Protein AF-A0A4U0VN36-F1 (afdb_monomer_lite)

Secondary structure (DSSP, 8-state):
-HHHHHSPPPS-GGG--HHHHHHHHHHHHHHHHHHHHHHTB-TTS-BSS---EEE--SB--GGGHHHHTT-HHHHHHHHHHHHHT-B-HHHHHHHHHHHHHTGGGGTT-EEE-------

pLDDT: mean 84.01, std 14.63, range [31.69, 97.62]

Foldseek 3Di:
DVVCVVPDDPPDPVPDDPVVVVVVVVVVVLVVLLVVLVVQADPVRDRNDAGAAEDLFAAQDCPCVVQCVVDPVSVVVVVVCCVPGHDYVVSSVVQVVVLVVCPPVRGSHYGYDPDPDDD

Radius of gyration: 17.98 Å; chains: 1; bounding box: 42×38×47 Å

Sequence (119 aa):
RLLEAVHAEPANVKHWDGMLQNARSKLFAMYVTRSLAEVATSPSGEVQTVVIAVCPGGCKSEIARELRASGVGYAIGLKLVDLLLNKPTEEGARVYVSASAVGKNGHGGWYKTTALTRL

Organism: NCBI:txid329884

Structure (mmCIF, N/CA/C/O backbone):
data_AF-A0A4U0VN36-F1
#
_entry.id   AF-A0A4U0VN36-F1
#
loop_
_atom_site.group_PDB
_atom_site.id
_atom_site.type_symbol
_atom_site.label_atom_id
_atom_site.label_alt_id
_atom_site.label_comp_id
_atom_site.label_asym_id
_atom_site.label_entity_id
_atom_site.label_seq_id
_atom_site.pdbx_PDB_ins_code
_atom_site.Cartn_x
_atom_site.Cartn_y
_atom_site.Cartn_z
_atom_site.occupancy
_atom_site.B_iso_or_equiv
_atom_site.auth_seq_id
_atom_site.auth_comp_id
_atom_site.auth_asym_id
_atom_site.auth_atom_id
_atom_site.pdbx_PDB_model_num
ATOM 1 N N . ARG A 1 1 ? -8.373 -22.814 -10.806 1.00 60.94 1 ARG A N 1
ATOM 2 C CA . ARG A 1 1 ? -9.483 -21.896 -11.160 1.00 60.94 1 ARG A CA 1
ATOM 3 C C . ARG A 1 1 ? -9.278 -20.469 -10.638 1.00 60.94 1 ARG A C 1
ATOM 5 O O . ARG A 1 1 ? -9.182 -19.582 -11.465 1.00 60.94 1 ARG A O 1
ATOM 12 N N . LEU A 1 2 ? -9.161 -20.207 -9.324 1.00 53.06 2 LEU A N 1
ATOM 13 C CA . LEU A 1 2 ? -8.892 -18.837 -8.817 1.00 53.06 2 LEU A CA 1
ATOM 14 C C . LEU A 1 2 ? -7.445 -18.370 -9.051 1.00 53.06 2 LEU A C 1
ATOM 16 O O . LEU A 1 2 ? -7.236 -17.272 -9.546 1.00 53.06 2 LEU A O 1
ATOM 20 N N . LEU A 1 3 ? -6.451 -19.214 -8.754 1.00 48.69 3 LEU A N 1
ATOM 21 C CA . LEU A 1 3 ? -5.034 -18.877 -8.967 1.00 48.69 3 LEU A CA 1
ATOM 22 C C . LEU A 1 3 ? -4.701 -18.649 -10.451 1.00 48.69 3 LEU A C 1
ATOM 24 O O . LEU A 1 3 ? -3.950 -17.740 -10.777 1.00 48.69 3 LEU A O 1
ATOM 28 N N . GLU A 1 4 ? -5.327 -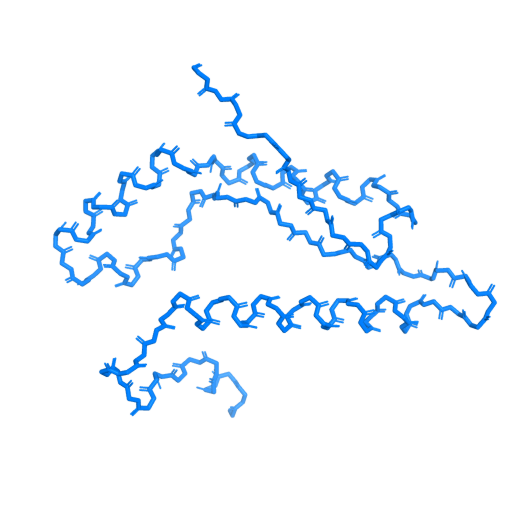19.404 -11.355 1.00 58.00 4 GLU A N 1
ATOM 29 C CA . GLU A 1 4 ? -5.186 -19.211 -12.808 1.00 58.00 4 GLU A CA 1
ATOM 30 C C . GLU A 1 4 ? -5.687 -17.831 -13.259 1.00 58.00 4 GLU A C 1
ATOM 32 O O . GLU A 1 4 ? -5.081 -17.218 -14.128 1.00 58.00 4 GLU A O 1
ATOM 37 N N . ALA A 1 5 ? -6.744 -17.301 -12.633 1.00 61.22 5 ALA A N 1
ATOM 38 C CA . ALA A 1 5 ? -7.264 -15.971 -12.949 1.00 61.22 5 ALA A CA 1
ATOM 39 C C . ALA A 1 5 ? -6.338 -14.835 -12.473 1.00 61.22 5 ALA A C 1
ATOM 41 O O . ALA A 1 5 ? -6.335 -13.760 -13.065 1.00 61.22 5 ALA A O 1
ATOM 42 N N . VAL A 1 6 ? -5.543 -15.061 -11.420 1.00 58.72 6 VAL A N 1
ATOM 43 C CA . VAL A 1 6 ? -4.617 -14.058 -10.856 1.00 58.72 6 VAL A CA 1
ATOM 44 C C . VAL A 1 6 ? -3.351 -13.911 -11.711 1.00 58.72 6 VAL A C 1
ATOM 46 O O . VAL A 1 6 ? -2.753 -12.838 -11.732 1.00 58.72 6 VAL A O 1
ATOM 49 N N . HIS A 1 7 ? -2.966 -14.965 -12.436 1.00 59.38 7 HIS A N 1
ATOM 50 C CA . HIS A 1 7 ? -1.806 -14.988 -13.336 1.00 59.38 7 HIS A CA 1
ATOM 51 C C . HIS A 1 7 ? -2.166 -14.780 -14.814 1.00 59.38 7 HIS A C 1
ATOM 53 O O . HIS A 1 7 ? -1.297 -14.905 -15.674 1.00 59.38 7 HIS A O 1
ATOM 59 N N . ALA A 1 8 ? -3.432 -14.500 -15.128 1.00 68.12 8 ALA A N 1
ATOM 60 C CA . ALA A 1 8 ? -3.861 -14.335 -16.507 1.00 68.12 8 ALA A CA 1
ATOM 61 C C . ALA A 1 8 ? -3.221 -13.087 -17.133 1.00 68.12 8 ALA A C 1
ATOM 63 O O . ALA A 1 8 ? -3.288 -11.987 -16.577 1.00 68.12 8 ALA A O 1
ATOM 64 N N . GLU A 1 9 ? -2.633 -13.259 -18.314 1.00 70.06 9 GLU A N 1
ATOM 65 C CA . GLU A 1 9 ? -2.201 -12.132 -19.129 1.00 70.06 9 GLU A CA 1
ATOM 66 C C . GLU A 1 9 ? -3.408 -11.273 -19.535 1.00 70.06 9 GLU A C 1
ATOM 68 O O . GLU A 1 9 ? -4.522 -11.785 -19.711 1.00 70.06 9 GLU A O 1
ATOM 73 N N . PRO A 1 10 ? -3.221 -9.954 -19.692 1.00 73.94 10 PRO A N 1
ATOM 74 C CA . PRO A 1 10 ? -4.298 -9.095 -20.140 1.00 73.94 10 PRO A CA 1
ATOM 75 C C . PRO A 1 10 ? -4.774 -9.531 -21.527 1.00 73.94 10 PRO A C 1
ATOM 77 O O . PRO A 1 10 ? -3.986 -9.649 -22.462 1.00 73.94 10 PRO A O 1
ATOM 80 N N . ALA A 1 11 ? -6.091 -9.685 -21.679 1.00 74.12 11 ALA A N 1
ATOM 81 C CA . ALA A 1 11 ? -6.718 -10.121 -22.930 1.00 74.12 11 ALA A CA 1
ATOM 82 C C . ALA A 1 11 ? -6.364 -9.238 -24.146 1.00 74.12 11 ALA A C 1
ATOM 84 O O . ALA A 1 11 ? -6.500 -9.668 -25.289 1.00 74.12 11 ALA A O 1
ATOM 85 N N . ASN A 1 12 ? -5.920 -7.996 -23.915 1.00 78.38 12 ASN A N 1
ATOM 86 C CA . ASN A 1 12 ? -5.427 -7.102 -24.955 1.00 78.38 12 ASN A CA 1
ATOM 87 C C . ASN A 1 12 ? -4.222 -6.288 -24.463 1.00 78.38 12 ASN A C 1
ATOM 89 O O . ASN A 1 12 ? -4.373 -5.224 -23.863 1.00 78.38 12 ASN A O 1
ATOM 93 N N . VAL A 1 13 ? -3.021 -6.772 -24.777 1.00 74.44 13 VAL A N 1
ATOM 94 C CA . VAL A 1 13 ? -1.749 -6.151 -24.376 1.00 74.44 13 VAL A CA 1
ATOM 95 C C . VAL A 1 13 ? -1.580 -4.732 -24.944 1.00 74.44 13 VAL A C 1
ATOM 97 O O . VAL A 1 13 ? -0.983 -3.882 -24.293 1.00 74.44 13 VAL A O 1
ATOM 100 N N . LYS A 1 14 ? -2.149 -4.426 -26.124 1.00 76.50 14 LYS A N 1
ATOM 101 C CA . LYS A 1 14 ? -2.003 -3.104 -26.772 1.00 76.50 14 LYS A CA 1
ATOM 102 C C . LYS A 1 14 ? -2.722 -1.971 -26.037 1.00 76.50 14 LYS A C 1
ATOM 104 O O . LYS A 1 14 ? -2.332 -0.821 -26.189 1.00 76.50 14 LYS A O 1
ATOM 109 N N . HIS A 1 15 ? -3.761 -2.289 -25.268 1.00 76.88 15 HIS A N 1
ATOM 110 C CA . HIS A 1 15 ? -4.542 -1.312 -24.497 1.00 76.88 15 HIS A CA 1
ATOM 111 C C . HIS A 1 15 ? -4.349 -1.487 -22.987 1.00 76.88 15 HIS A C 1
ATOM 113 O O . HIS A 1 15 ? -5.101 -0.927 -22.189 1.00 76.88 15 HIS A O 1
ATOM 119 N N . TRP A 1 16 ? -3.375 -2.305 -22.588 1.00 78.81 16 TRP A N 1
ATOM 120 C CA . TRP A 1 16 ? -3.118 -2.591 -21.191 1.00 78.81 16 TRP A CA 1
ATOM 121 C C . TRP A 1 16 ? -2.277 -1.489 -20.553 1.00 78.81 16 TRP A C 1
ATOM 123 O O . TRP A 1 16 ? -1.126 -1.272 -20.924 1.00 78.81 16 TRP A O 1
ATOM 133 N N . ASP A 1 17 ? -2.845 -0.837 -19.543 1.00 83.50 17 ASP A N 1
ATOM 134 C CA . ASP A 1 17 ? -2.129 0.096 -18.680 1.00 83.50 17 ASP A CA 1
ATOM 135 C C . ASP A 1 17 ? -1.877 -0.566 -17.318 1.00 83.50 17 ASP A C 1
ATOM 137 O O . ASP A 1 17 ? -2.749 -0.616 -16.444 1.00 83.50 17 ASP A O 1
ATOM 141 N N . GLY A 1 18 ? -0.661 -1.086 -17.139 1.00 79.38 18 GLY A N 1
ATOM 142 C CA . GLY A 1 18 ? -0.248 -1.739 -15.897 1.00 79.38 18 GLY A CA 1
ATOM 143 C C . GLY A 1 18 ? -0.228 -0.798 -14.688 1.00 79.38 18 GLY A C 1
ATOM 144 O O . GLY A 1 18 ? -0.479 -1.239 -13.565 1.00 79.38 18 GLY A O 1
ATOM 145 N N . MET A 1 19 ? 0.005 0.501 -14.898 1.00 81.75 19 MET A N 1
ATOM 146 C CA . MET A 1 19 ? -0.006 1.491 -13.819 1.00 81.75 19 MET A CA 1
ATOM 147 C C . MET A 1 19 ? -1.432 1.782 -13.364 1.00 81.75 19 MET A C 1
ATOM 149 O O . MET A 1 19 ? -1.705 1.772 -12.160 1.00 81.75 19 MET A O 1
ATOM 153 N N . LEU A 1 20 ? -2.358 1.962 -14.307 1.00 85.62 20 LEU A N 1
ATOM 154 C CA . LEU A 1 20 ? -3.779 2.113 -14.006 1.00 85.62 20 LEU A CA 1
ATOM 155 C C . LEU A 1 20 ? -4.351 0.850 -13.355 1.00 85.62 20 LEU A C 1
ATOM 157 O O . LEU A 1 20 ? -5.114 0.951 -12.392 1.00 85.62 20 LEU A O 1
ATOM 161 N N . GLN A 1 21 ? -3.960 -0.339 -13.823 1.00 86.69 21 GLN A N 1
ATOM 162 C CA . GLN A 1 21 ? -4.375 -1.589 -13.192 1.00 86.69 21 GLN A CA 1
ATOM 163 C C . GLN A 1 21 ? -3.863 -1.693 -11.753 1.00 86.69 21 GLN A C 1
ATOM 165 O O . GLN A 1 21 ? -4.624 -2.053 -10.853 1.00 86.69 21 GLN A O 1
ATOM 170 N N . ASN A 1 22 ? -2.593 -1.360 -11.515 1.00 85.94 22 ASN A N 1
ATOM 171 C CA . ASN A 1 22 ? -2.034 -1.340 -10.168 1.00 85.94 22 ASN A CA 1
ATOM 172 C C . ASN A 1 22 ? -2.773 -0.330 -9.271 1.00 85.94 22 ASN A C 1
ATOM 174 O O . ASN A 1 22 ? -3.130 -0.657 -8.143 1.00 85.94 22 ASN A O 1
ATOM 178 N N . ALA A 1 23 ? -3.089 0.867 -9.772 1.00 89.31 23 ALA A N 1
ATOM 179 C CA . ALA A 1 23 ? -3.873 1.848 -9.022 1.00 89.31 23 ALA A CA 1
ATOM 180 C C . ALA A 1 23 ? -5.276 1.319 -8.665 1.00 89.31 23 ALA A C 1
ATOM 182 O O . ALA A 1 23 ? -5.707 1.431 -7.515 1.00 89.31 23 ALA A O 1
ATOM 183 N N . ARG A 1 24 ? -5.967 0.681 -9.619 1.00 93.44 24 ARG A N 1
ATOM 184 C CA . ARG A 1 24 ? -7.289 0.069 -9.406 1.00 93.44 24 ARG A CA 1
ATOM 185 C C . ARG A 1 24 ? -7.251 -1.062 -8.381 1.00 93.44 24 ARG A C 1
ATOM 187 O O . ARG A 1 24 ? -8.120 -1.114 -7.515 1.00 93.44 24 ARG A O 1
ATOM 194 N N . SER A 1 25 ? -6.251 -1.941 -8.435 1.00 92.38 25 SER A N 1
ATOM 195 C CA . SER A 1 25 ? -6.139 -3.056 -7.486 1.00 92.38 25 SER A CA 1
ATOM 196 C C . SER A 1 25 ? -5.844 -2.574 -6.062 1.00 92.38 25 SER A C 1
ATOM 198 O O . SER A 1 25 ? -6.404 -3.106 -5.102 1.00 92.38 25 SER A O 1
ATOM 200 N N . LYS A 1 26 ? -5.036 -1.517 -5.903 1.00 93.62 26 LYS A N 1
ATOM 201 C CA . LYS A 1 26 ? -4.814 -0.884 -4.595 1.00 93.62 26 LYS A CA 1
ATOM 202 C C . LYS A 1 26 ? -6.059 -0.163 -4.090 1.00 93.62 26 LYS A C 1
ATOM 204 O O . LYS A 1 26 ? -6.372 -0.301 -2.914 1.00 93.62 26 LYS A O 1
ATOM 209 N N . LEU A 1 27 ? -6.810 0.520 -4.956 1.00 95.12 27 LEU A N 1
ATOM 210 C CA . LEU A 1 27 ? -8.102 1.106 -4.586 1.00 95.12 27 LEU A CA 1
ATOM 211 C C . LEU A 1 27 ? -9.098 0.032 -4.119 1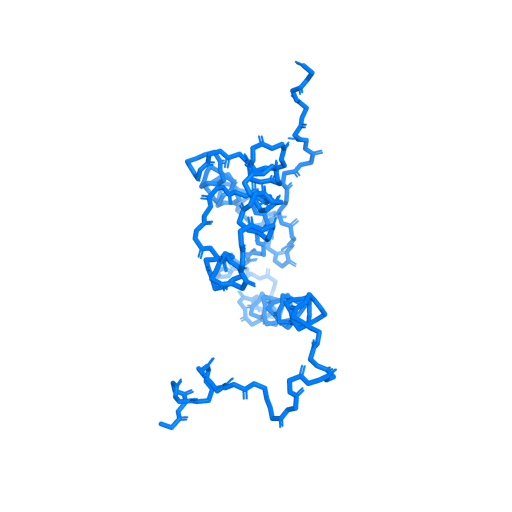.00 95.12 27 LEU A C 1
ATOM 213 O O . LEU A 1 27 ? -9.753 0.206 -3.095 1.00 95.12 27 LEU A O 1
ATOM 217 N N . PHE A 1 28 ? -9.170 -1.104 -4.816 1.00 96.06 28 PHE A N 1
ATOM 218 C CA . PHE A 1 28 ? -9.987 -2.239 -4.386 1.00 96.06 28 PHE A CA 1
ATOM 219 C C . PHE A 1 28 ? -9.571 -2.750 -2.998 1.00 96.06 28 PHE A C 1
ATOM 221 O O . PHE A 1 28 ? -10.422 -2.922 -2.129 1.00 96.06 28 PHE A O 1
ATOM 228 N N . ALA A 1 29 ? -8.267 -2.899 -2.742 1.00 95.06 29 ALA A N 1
ATOM 229 C CA . ALA A 1 29 ? -7.766 -3.268 -1.418 1.00 95.06 29 ALA A CA 1
ATOM 230 C C . ALA A 1 29 ? -8.152 -2.246 -0.327 1.00 95.06 29 ALA A C 1
ATOM 232 O O . ALA A 1 29 ? -8.443 -2.647 0.801 1.00 95.06 29 ALA A O 1
ATOM 233 N N . MET A 1 30 ? -8.219 -0.947 -0.650 1.00 96.06 30 MET A N 1
ATOM 234 C CA . MET A 1 30 ? -8.707 0.081 0.281 1.00 96.06 30 MET A CA 1
ATOM 235 C C . MET A 1 30 ? -10.188 -0.121 0.629 1.00 96.06 30 MET A C 1
ATOM 237 O O . MET A 1 30 ? -10.540 -0.056 1.806 1.00 96.06 30 MET A O 1
ATOM 241 N N . TYR A 1 31 ? -11.045 -0.412 -0.359 1.00 96.50 31 TYR A N 1
ATOM 242 C CA . TYR A 1 31 ? -12.459 -0.723 -0.112 1.00 96.50 31 TYR A CA 1
ATOM 243 C C . TYR A 1 31 ? -12.623 -1.966 0.762 1.00 96.50 31 TYR A C 1
ATOM 245 O O . TYR A 1 31 ? -13.342 -1.915 1.755 1.00 96.50 31 TYR A O 1
ATOM 253 N N . VAL A 1 32 ? -11.898 -3.045 0.450 1.00 96.88 32 VAL A N 1
ATOM 254 C CA . VAL A 1 32 ? -11.909 -4.275 1.257 1.00 96.88 32 VAL A CA 1
ATOM 255 C C . VAL A 1 32 ? -11.483 -3.988 2.696 1.00 96.88 32 VAL A C 1
ATOM 257 O O . V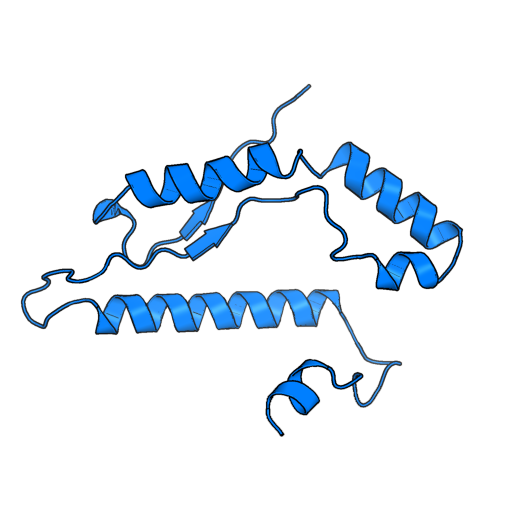AL A 1 32 ? -12.147 -4.421 3.632 1.00 96.88 32 VAL A O 1
ATOM 260 N N . THR A 1 33 ? -10.409 -3.218 2.888 1.00 96.31 33 THR A N 1
ATOM 261 C CA . THR A 1 33 ? -9.916 -2.865 4.227 1.00 96.31 33 THR A CA 1
ATOM 262 C C . THR A 1 33 ? -10.951 -2.064 5.018 1.00 96.31 33 THR A C 1
ATOM 264 O O . THR A 1 33 ? -11.152 -2.325 6.202 1.00 96.31 33 THR A O 1
ATOM 267 N N . ARG A 1 34 ? -11.650 -1.125 4.367 1.00 96.25 34 ARG A N 1
ATOM 268 C CA . ARG A 1 34 ? -12.730 -0.355 4.994 1.00 96.25 34 ARG A CA 1
ATOM 269 C C . ARG A 1 34 ? -13.904 -1.246 5.400 1.00 96.25 34 ARG A C 1
ATOM 271 O O . ARG A 1 34 ? -14.339 -1.169 6.543 1.00 96.25 34 ARG A O 1
ATOM 278 N N . SER A 1 35 ? -14.368 -2.121 4.510 1.00 97.56 35 SER A N 1
ATOM 279 C CA . SER A 1 35 ? -15.453 -3.057 4.825 1.00 97.56 35 SER A CA 1
ATOM 280 C C . SER A 1 35 ? -15.073 -4.023 5.950 1.00 97.56 35 SER A C 1
ATOM 282 O O . SER A 1 35 ? -15.892 -4.314 6.815 1.00 97.56 35 SER A O 1
ATOM 284 N N . LEU A 1 36 ? -13.821 -4.487 5.994 1.00 97.62 36 LEU A N 1
ATOM 285 C CA . LEU A 1 36 ? -13.330 -5.312 7.099 1.00 97.62 36 LEU A CA 1
ATOM 286 C C . LEU A 1 36 ? -13.301 -4.550 8.428 1.00 97.62 36 LEU A C 1
ATOM 288 O O . LEU A 1 36 ? -13.602 -5.140 9.460 1.00 97.62 36 LEU A O 1
ATOM 292 N N . ALA A 1 37 ? -12.961 -3.259 8.418 1.00 97.00 37 ALA A N 1
ATOM 293 C CA . ALA A 1 37 ? -13.010 -2.437 9.622 1.00 97.00 37 ALA A CA 1
ATOM 294 C C . ALA A 1 37 ? -14.447 -2.282 10.151 1.00 97.00 37 ALA A C 1
ATOM 296 O O . ALA A 1 37 ? -14.691 -2.444 11.344 1.00 97.00 37 ALA A O 1
ATOM 297 N N . GLU A 1 38 ? -15.411 -2.061 9.254 1.00 96.62 38 GLU A N 1
ATOM 298 C CA . GLU A 1 38 ? -16.837 -1.998 9.601 1.00 96.62 38 GLU A CA 1
ATOM 299 C C . GLU A 1 38 ? -17.324 -3.323 10.214 1.00 96.62 38 GLU A C 1
ATOM 301 O O . GLU A 1 38 ? -17.948 -3.313 11.270 1.00 96.62 38 GLU A O 1
ATOM 306 N N . VAL A 1 39 ? -16.965 -4.468 9.622 1.00 97.62 39 VAL A N 1
ATOM 307 C CA . VAL A 1 39 ? -17.307 -5.804 10.157 1.00 97.62 39 VAL A CA 1
ATOM 308 C C . VAL A 1 39 ? -16.626 -6.090 11.501 1.00 97.62 39 VAL A C 1
ATOM 310 O O . VAL A 1 39 ? -17.191 -6.779 12.349 1.00 97.62 39 VAL A O 1
ATOM 313 N N . ALA A 1 40 ? -15.417 -5.572 11.718 1.00 97.19 40 ALA A N 1
ATOM 314 C CA . ALA A 1 40 ? -14.672 -5.750 12.964 1.00 97.19 40 ALA A CA 1
ATOM 315 C C . ALA A 1 40 ? -15.153 -4.840 14.113 1.00 97.19 40 ALA A C 1
ATOM 317 O O . ALA A 1 40 ? -14.655 -4.967 15.240 1.00 97.19 40 ALA A O 1
ATOM 318 N N . THR A 1 41 ? -16.109 -3.947 13.838 1.00 97.50 41 THR A N 1
ATOM 319 C CA . THR A 1 41 ? -16.727 -3.044 14.810 1.00 97.50 41 THR A CA 1
ATOM 320 C C . THR A 1 41 ? -18.110 -3.566 15.197 1.00 97.50 41 THR A C 1
ATOM 322 O O . THR A 1 41 ? -18.969 -3.793 14.350 1.00 97.50 41 THR A O 1
ATOM 325 N N . SER A 1 42 ? -18.345 -3.773 16.492 1.00 95.75 42 SER A N 1
ATOM 326 C CA . SER A 1 42 ? -19.655 -4.192 16.993 1.00 95.75 42 SER A CA 1
ATOM 327 C C . SER A 1 42 ? -20.703 -3.070 16.851 1.00 95.75 42 SER A C 1
ATOM 329 O O . SER A 1 42 ? -20.344 -1.895 16.742 1.00 95.75 42 SER A O 1
ATOM 331 N N . PRO A 1 43 ? -22.010 -3.375 16.967 1.00 94.25 43 PRO A N 1
ATOM 332 C CA . PRO A 1 43 ? -23.051 -2.344 17.013 1.00 94.25 43 PRO A CA 1
ATOM 333 C C . PRO A 1 43 ? -22.894 -1.333 18.162 1.00 94.25 43 PRO A C 1
ATOM 335 O O . PRO A 1 43 ? -23.400 -0.220 18.063 1.00 94.25 43 PRO A O 1
ATOM 338 N N . SER A 1 44 ? -22.192 -1.697 19.245 1.00 95.31 44 SER A N 1
ATOM 339 C CA . SER A 1 44 ? -21.874 -0.790 20.359 1.00 95.31 44 SER A CA 1
ATOM 340 C C . SER A 1 44 ? -20.646 0.095 20.099 1.00 95.31 44 SER A C 1
ATOM 342 O O . SER A 1 44 ? -20.304 0.917 20.947 1.00 95.31 44 SER A O 1
ATOM 344 N N . GLY A 1 45 ? -19.981 -0.057 18.947 1.00 93.69 45 GLY A N 1
ATOM 345 C CA . GLY A 1 45 ? -18.754 0.659 18.590 1.00 93.69 45 GLY A CA 1
ATOM 346 C C . GLY A 1 45 ? -17.471 0.004 19.111 1.00 93.69 45 GLY A C 1
ATOM 347 O O . GLY A 1 45 ? -16.392 0.589 19.012 1.00 93.69 45 GLY A O 1
ATOM 348 N N . GLU A 1 46 ? -17.554 -1.203 19.673 1.00 96.00 46 GLU A N 1
ATOM 349 C CA . GLU A 1 46 ? -16.384 -1.925 20.165 1.00 96.00 46 GLU A CA 1
ATOM 350 C C . GLU A 1 46 ? -15.600 -2.556 19.007 1.00 96.00 46 GLU A C 1
ATOM 352 O O . GLU A 1 46 ? -16.119 -3.376 18.250 1.00 96.00 46 GLU A O 1
ATOM 357 N N . VAL A 1 47 ? -14.320 -2.197 18.891 1.00 96.62 47 VAL A N 1
ATOM 358 C CA . VAL A 1 47 ? -13.398 -2.761 17.895 1.00 96.62 47 VAL A CA 1
ATOM 359 C C . VAL A 1 47 ? -12.778 -4.049 18.436 1.00 96.62 47 VAL A C 1
ATOM 361 O O . VAL A 1 47 ? -11.915 -3.994 19.318 1.00 96.62 47 VAL A O 1
ATOM 364 N N . GLN A 1 48 ? -13.183 -5.191 17.875 1.00 93.88 48 GLN A N 1
ATOM 365 C CA . GLN A 1 48 ? -12.656 -6.516 18.232 1.00 93.88 48 GLN A CA 1
ATOM 366 C C . GLN A 1 48 ? -11.310 -6.801 17.558 1.00 93.88 48 GLN A C 1
ATOM 368 O O . GLN A 1 48 ? -10.436 -7.446 18.129 1.00 93.88 48 GLN A O 1
ATOM 373 N N . THR A 1 49 ? -11.133 -6.330 16.322 1.00 96.00 49 THR A N 1
ATOM 374 C CA . THR A 1 49 ? -9.889 -6.478 15.557 1.00 96.00 49 THR A CA 1
ATOM 375 C C . THR A 1 49 ? -9.549 -5.167 14.870 1.00 96.00 49 THR A C 1
ATOM 377 O O . THR A 1 49 ? -10.343 -4.603 14.121 1.00 96.00 49 THR A O 1
ATOM 380 N N . VAL A 1 50 ? -8.335 -4.677 15.110 1.00 96.25 50 VAL A N 1
ATOM 381 C CA . VAL A 1 50 ? -7.852 -3.447 14.487 1.00 96.25 50 VAL A CA 1
ATOM 382 C C . VAL A 1 50 ? -7.431 -3.735 13.048 1.00 96.25 50 VAL A C 1
ATOM 384 O O . VAL A 1 50 ? -6.430 -4.394 12.789 1.00 96.25 50 VAL A O 1
ATOM 387 N N . VAL A 1 51 ? -8.206 -3.206 12.108 1.00 96.94 51 VAL A N 1
ATOM 388 C CA . VAL A 1 51 ? -7.919 -3.223 10.669 1.00 96.94 51 VAL A CA 1
ATOM 389 C C . VAL A 1 51 ? -7.382 -1.857 10.219 1.00 96.94 51 VAL A C 1
ATOM 391 O O . VAL A 1 51 ? -8.038 -0.847 10.468 1.00 96.94 51 VAL A O 1
ATOM 394 N N . ILE A 1 52 ? -6.213 -1.816 9.565 1.00 95.50 52 ILE A N 1
ATOM 395 C CA . ILE A 1 52 ? -5.552 -0.587 9.074 1.00 95.50 52 ILE A CA 1
ATOM 396 C C . ILE A 1 52 ? -4.987 -0.838 7.671 1.00 95.50 52 ILE A C 1
ATOM 398 O O . ILE A 1 52 ? -4.295 -1.833 7.453 1.00 95.50 52 ILE A O 1
ATOM 402 N N . ALA A 1 53 ? -5.220 0.079 6.729 1.00 95.69 53 ALA A N 1
ATOM 403 C CA . ALA A 1 53 ? -4.533 0.058 5.438 1.00 95.69 53 ALA A CA 1
ATOM 404 C C . ALA A 1 53 ? -3.141 0.684 5.580 1.00 95.69 53 ALA A C 1
ATOM 406 O O . ALA A 1 53 ? -3.016 1.775 6.131 1.00 95.69 53 ALA A O 1
ATOM 407 N N . VAL A 1 54 ? -2.094 0.057 5.040 1.00 94.56 54 VAL A N 1
ATOM 408 C CA . VAL A 1 54 ? -0.715 0.566 5.156 1.00 94.56 54 VAL A CA 1
ATOM 409 C C . VAL A 1 54 ? -0.098 0.791 3.780 1.00 94.56 54 VAL A C 1
ATOM 411 O O . VAL A 1 54 ? -0.158 -0.074 2.908 1.00 94.56 54 VAL A O 1
ATOM 414 N N . CYS A 1 55 ? 0.532 1.949 3.589 1.00 92.81 55 CYS A N 1
ATOM 415 C CA . CYS A 1 55 ? 1.404 2.229 2.456 1.00 92.81 55 CYS A CA 1
ATOM 416 C C . CYS A 1 55 ? 2.837 2.453 2.962 1.00 92.81 55 CYS A C 1
ATOM 418 O O . CYS A 1 55 ? 3.111 3.501 3.555 1.00 92.81 55 CYS A O 1
ATOM 420 N N . PRO A 1 56 ? 3.771 1.518 2.707 1.00 91.38 56 PRO A N 1
ATOM 421 C CA . PRO A 1 56 ? 5.160 1.685 3.115 1.00 91.38 56 PRO A CA 1
ATOM 422 C C . PRO A 1 56 ? 5.903 2.700 2.240 1.00 91.38 56 PRO A C 1
ATOM 424 O O . PRO A 1 56 ? 7.031 3.041 2.561 1.00 91.38 56 PRO A O 1
ATOM 427 N N . GLY A 1 57 ? 5.321 3.181 1.134 1.00 88.44 57 GLY A N 1
ATOM 428 C CA . GLY A 1 57 ? 6.003 3.962 0.097 1.00 88.44 57 GLY A CA 1
ATOM 429 C C . GLY A 1 57 ? 6.865 3.098 -0.834 1.00 88.44 57 GLY A C 1
ATOM 430 O O . GLY A 1 57 ? 6.795 1.873 -0.791 1.00 88.44 57 GLY A O 1
ATOM 431 N N . GLY A 1 58 ? 7.690 3.737 -1.670 1.00 88.12 58 GLY A N 1
ATOM 432 C CA . GLY A 1 58 ? 8.603 3.041 -2.586 1.00 88.12 58 GLY A CA 1
ATOM 433 C C . GLY A 1 58 ? 9.670 2.242 -1.836 1.00 88.12 58 GLY A C 1
ATOM 434 O O . GLY A 1 58 ? 10.319 2.790 -0.940 1.00 88.12 58 GLY A O 1
ATOM 435 N N . CYS A 1 59 ? 9.830 0.960 -2.168 1.00 89.69 59 CYS A N 1
ATOM 436 C CA . CYS A 1 59 ? 10.762 0.028 -1.529 1.00 89.69 59 CYS A CA 1
ATOM 437 C C . CYS A 1 59 ? 11.473 -0.823 -2.580 1.00 89.69 59 CYS A C 1
ATOM 439 O O . CYS A 1 59 ? 10.845 -1.261 -3.550 1.00 89.69 59 CYS A O 1
ATOM 441 N N . LYS A 1 60 ? 12.764 -1.081 -2.355 1.00 89.19 60 LYS A N 1
ATOM 442 C CA . LYS A 1 60 ? 13.590 -1.885 -3.258 1.00 89.19 60 LYS A CA 1
ATOM 443 C C . LYS A 1 60 ? 13.043 -3.301 -3.333 1.00 89.19 60 LYS A C 1
ATOM 445 O O . LYS A 1 60 ? 13.046 -4.029 -2.347 1.00 89.19 60 LYS A O 1
ATOM 450 N N . SER A 1 61 ? 12.502 -3.680 -4.484 1.00 85.12 61 SER A N 1
ATOM 451 C CA . SER A 1 61 ? 11.839 -4.972 -4.644 1.00 85.12 61 SER A CA 1
ATOM 452 C C . SER A 1 61 ? 11.830 -5.442 -6.091 1.00 85.12 61 SER A C 1
ATOM 454 O O . SER A 1 61 ? 11.968 -4.669 -7.037 1.00 85.12 61 SER A O 1
ATOM 456 N N . GLU A 1 62 ? 11.577 -6.736 -6.257 1.00 83.75 62 GLU A N 1
ATOM 457 C CA . GLU A 1 62 ? 11.476 -7.399 -7.557 1.00 83.75 62 GLU A CA 1
ATOM 458 C C . GLU A 1 62 ? 10.077 -7.279 -8.184 1.00 83.75 62 GLU A C 1
ATOM 460 O O . GLU A 1 62 ? 9.718 -8.060 -9.069 1.00 83.75 62 GLU A O 1
ATOM 465 N N . ILE A 1 63 ? 9.264 -6.313 -7.734 1.00 78.00 63 ILE A N 1
ATOM 466 C CA . ILE A 1 63 ? 7.890 -6.122 -8.222 1.00 78.00 63 ILE A CA 1
ATOM 467 C C . ILE A 1 63 ? 7.852 -5.708 -9.699 1.00 78.00 63 ILE A C 1
ATOM 469 O O . ILE A 1 63 ? 6.916 -6.048 -10.410 1.00 78.00 63 ILE A O 1
ATOM 473 N N . ALA A 1 64 ? 8.898 -5.028 -10.175 1.00 76.31 64 ALA A N 1
ATOM 474 C CA . ALA A 1 64 ? 9.040 -4.594 -11.563 1.00 76.31 64 ALA A CA 1
ATOM 475 C C . ALA A 1 64 ? 9.974 -5.502 -12.388 1.00 76.31 64 ALA A C 1
ATOM 477 O O . ALA A 1 64 ? 10.449 -5.086 -13.445 1.00 76.31 64 ALA A O 1
ATOM 478 N N . ARG A 1 65 ? 10.282 -6.727 -11.925 1.00 80.06 65 ARG A N 1
ATOM 479 C CA . ARG A 1 65 ? 11.251 -7.611 -12.607 1.00 80.06 65 ARG A CA 1
ATOM 480 C C . ARG A 1 65 ? 10.859 -7.924 -14.053 1.00 80.06 65 ARG A C 1
ATOM 482 O O . ARG A 1 65 ? 11.726 -7.965 -14.916 1.00 80.06 65 ARG A O 1
ATOM 489 N N . GLU A 1 66 ? 9.565 -8.076 -14.323 1.00 74.88 66 GLU A N 1
ATOM 490 C CA . GLU A 1 66 ? 9.051 -8.386 -15.662 1.00 74.88 66 GLU A CA 1
ATOM 491 C C . GLU A 1 66 ? 9.282 -7.221 -16.630 1.00 74.88 66 GLU A C 1
ATOM 493 O O . GLU A 1 66 ? 9.631 -7.446 -17.783 1.00 74.88 66 GLU A O 1
ATOM 498 N N . LEU A 1 67 ? 9.236 -5.973 -16.146 1.00 71.81 67 LEU A N 1
ATOM 499 C CA . LEU A 1 67 ? 9.575 -4.808 -16.963 1.00 71.81 67 LEU A CA 1
ATOM 500 C C . LEU A 1 67 ? 11.076 -4.735 -17.291 1.00 71.81 67 LEU A C 1
ATOM 502 O O . LEU A 1 67 ? 11.444 -4.179 -18.322 1.00 71.81 67 LEU A O 1
ATOM 506 N N . ARG A 1 68 ? 11.963 -5.304 -16.457 1.00 70.06 68 ARG A N 1
ATOM 507 C CA . ARG A 1 68 ? 13.405 -5.373 -16.773 1.00 70.06 68 ARG A CA 1
ATOM 508 C C . ARG A 1 68 ? 13.678 -6.295 -17.963 1.00 70.06 68 ARG A C 1
ATOM 510 O O . ARG A 1 68 ? 14.618 -6.044 -18.712 1.00 70.06 68 ARG A O 1
ATOM 517 N N . ALA A 1 69 ? 12.853 -7.327 -18.152 1.00 75.50 69 ALA A N 1
ATOM 518 C CA . ALA A 1 69 ? 12.957 -8.248 -19.282 1.00 75.50 69 ALA A CA 1
ATOM 519 C C . ALA A 1 69 ? 12.530 -7.609 -20.619 1.00 75.50 69 ALA A C 1
ATOM 521 O O . ALA A 1 69 ? 12.892 -8.118 -21.676 1.00 75.50 69 ALA A O 1
ATOM 522 N N . SER A 1 70 ? 11.839 -6.462 -20.589 1.00 78.62 70 SER A N 1
ATOM 523 C CA . SER A 1 70 ? 11.384 -5.734 -21.783 1.00 78.62 70 SER A CA 1
ATOM 524 C C . SER A 1 70 ? 12.496 -4.995 -22.543 1.00 78.62 70 SER A C 1
ATOM 526 O O . SER A 1 70 ? 12.233 -4.408 -23.591 1.00 78.62 70 SER A O 1
ATOM 528 N N . GLY A 1 71 ? 13.735 -4.993 -22.036 1.00 81.50 71 GLY A N 1
ATOM 529 C CA . GLY A 1 71 ? 14.910 -4.478 -22.743 1.00 81.50 71 GLY A CA 1
ATOM 530 C C . GLY A 1 71 ? 15.880 -3.693 -21.859 1.00 81.50 71 GLY A C 1
ATOM 531 O O . GLY A 1 71 ? 15.540 -3.221 -20.774 1.00 81.50 71 GLY A O 1
ATOM 532 N N . VAL A 1 72 ? 17.106 -3.502 -22.357 1.00 85.12 72 VAL A N 1
ATOM 533 C CA . VAL A 1 72 ? 18.211 -2.862 -21.612 1.00 85.12 72 VAL A CA 1
ATOM 534 C C . VAL A 1 72 ? 17.856 -1.444 -21.143 1.00 85.12 72 VAL A C 1
ATOM 536 O O . VAL A 1 72 ? 18.169 -1.077 -20.012 1.00 85.12 72 VAL A O 1
ATOM 539 N N . GLY A 1 73 ? 17.144 -0.664 -21.964 1.00 83.12 73 GLY A N 1
ATOM 540 C CA . GLY A 1 73 ? 16.691 0.682 -21.593 1.00 83.12 73 GLY A CA 1
ATOM 541 C C . GLY A 1 73 ? 15.726 0.689 -20.401 1.00 83.12 73 GLY A C 1
ATOM 542 O O . GLY A 1 73 ? 15.899 1.483 -19.476 1.00 83.12 73 GLY A O 1
ATOM 543 N N . TYR A 1 74 ? 14.767 -0.245 -20.365 1.00 82.06 74 TYR A N 1
ATOM 544 C CA . TYR A 1 74 ? 13.853 -0.408 -19.230 1.00 82.06 74 TYR A CA 1
ATOM 545 C C . TYR A 1 74 ? 14.590 -0.860 -17.970 1.00 82.06 74 TYR A C 1
ATOM 547 O O . TYR A 1 74 ? 14.332 -0.335 -16.887 1.00 82.06 74 TYR A O 1
ATOM 555 N N . ALA A 1 75 ? 15.545 -1.782 -18.102 1.00 82.88 75 ALA A N 1
ATOM 556 C CA . ALA A 1 75 ? 16.354 -2.236 -16.977 1.00 82.88 75 ALA A CA 1
ATOM 557 C C . ALA A 1 75 ? 17.153 -1.085 -16.336 1.00 82.88 75 ALA A C 1
ATOM 559 O O . ALA A 1 75 ? 17.171 -0.961 -15.109 1.00 82.88 75 ALA A O 1
ATOM 560 N N . ILE A 1 76 ? 17.760 -0.211 -17.149 1.00 87.19 76 ILE A N 1
ATOM 561 C CA . ILE A 1 76 ? 18.481 0.978 -16.666 1.00 87.19 76 ILE A CA 1
ATOM 562 C C . ILE A 1 76 ? 17.514 1.967 -16.005 1.00 87.19 76 ILE A C 1
ATOM 564 O O . ILE A 1 76 ? 17.764 2.397 -14.879 1.00 87.19 76 ILE A O 1
ATOM 568 N N . GLY A 1 77 ? 16.397 2.294 -16.661 1.00 85.00 77 GLY A N 1
ATOM 569 C CA . GLY A 1 77 ? 15.404 3.231 -16.127 1.00 85.00 77 GLY A CA 1
ATOM 570 C C . GLY A 1 77 ? 14.833 2.783 -14.778 1.00 85.00 77 GLY A C 1
ATOM 571 O O . GLY A 1 77 ? 14.798 3.562 -13.827 1.00 85.00 77 GLY A O 1
ATOM 572 N N . LEU A 1 78 ? 14.474 1.502 -14.650 1.00 84.88 78 LEU A N 1
ATOM 573 C CA . LEU A 1 78 ? 14.001 0.933 -13.386 1.00 84.88 78 LEU A CA 1
ATOM 574 C C . LEU A 1 78 ? 15.070 0.962 -12.300 1.00 84.88 78 LEU A C 1
ATOM 576 O O . LEU A 1 78 ? 14.744 1.214 -11.146 1.00 84.88 78 LEU A O 1
ATOM 580 N N . LYS A 1 79 ? 16.341 0.739 -12.650 1.00 85.00 79 LYS A N 1
ATOM 581 C CA . LYS A 1 79 ? 17.446 0.825 -11.691 1.00 85.00 79 LYS A CA 1
ATOM 582 C C . LYS A 1 79 ? 17.636 2.250 -11.166 1.00 85.00 79 LYS A C 1
ATOM 584 O O . LYS A 1 79 ? 17.912 2.416 -9.983 1.00 85.00 79 LYS A O 1
ATOM 589 N N . LEU A 1 80 ? 17.460 3.270 -12.010 1.00 86.56 80 LEU A N 1
ATOM 590 C CA . LEU A 1 80 ? 17.501 4.674 -11.583 1.00 86.56 80 LEU A CA 1
ATOM 591 C C . LEU A 1 80 ? 16.330 5.018 -10.657 1.00 86.56 80 LEU A C 1
ATOM 593 O O . LEU A 1 80 ? 16.544 5.615 -9.605 1.00 86.56 80 LEU A O 1
ATOM 597 N N . VAL A 1 81 ? 15.113 4.587 -11.002 1.00 84.19 81 VAL A N 1
ATOM 598 C CA . VAL A 1 81 ? 13.931 4.739 -10.137 1.00 84.19 81 VAL A CA 1
ATOM 599 C C . VAL A 1 81 ? 14.153 4.057 -8.786 1.00 84.19 81 VAL A C 1
ATOM 601 O O . VAL A 1 81 ? 13.904 4.657 -7.744 1.00 84.19 81 VAL A O 1
ATOM 604 N N . ASP A 1 82 ? 14.670 2.830 -8.794 1.00 85.38 82 ASP A N 1
ATOM 605 C CA . ASP A 1 82 ? 14.937 2.059 -7.581 1.00 85.38 82 ASP A CA 1
ATOM 606 C C . ASP A 1 82 ? 16.050 2.673 -6.713 1.00 85.38 82 ASP A C 1
ATOM 608 O O . ASP A 1 82 ? 16.038 2.550 -5.490 1.00 85.38 82 ASP A O 1
ATOM 612 N N . LEU A 1 83 ? 17.007 3.376 -7.324 1.00 84.81 83 LEU A N 1
ATOM 613 C CA . LEU A 1 83 ? 18.060 4.080 -6.597 1.00 84.81 83 LEU A CA 1
ATOM 614 C C . LEU A 1 83 ? 17.569 5.397 -5.980 1.00 84.81 83 LEU A C 1
ATOM 616 O O . LEU A 1 83 ? 17.962 5.716 -4.861 1.00 84.81 83 LEU A O 1
ATOM 620 N N . LEU A 1 84 ? 16.743 6.156 -6.707 1.00 83.88 84 LEU A N 1
ATOM 621 C CA . LEU A 1 84 ? 16.353 7.521 -6.336 1.00 83.88 84 LEU A CA 1
ATOM 622 C C . LEU A 1 84 ? 15.078 7.585 -5.487 1.00 83.88 84 LEU A C 1
ATOM 624 O O . LEU A 1 84 ? 14.956 8.464 -4.640 1.00 83.88 84 LEU A O 1
ATOM 628 N N . LEU A 1 85 ? 14.116 6.689 -5.723 1.00 83.88 85 LEU A N 1
ATOM 629 C CA . LEU A 1 85 ? 12.771 6.780 -5.139 1.00 83.88 85 LEU A CA 1
ATOM 630 C C . LEU A 1 85 ? 12.467 5.672 -4.124 1.00 83.88 85 LEU A C 1
ATOM 632 O O . LEU A 1 85 ? 11.523 5.804 -3.340 1.00 83.88 85 LEU A O 1
ATOM 636 N N . ASN A 1 86 ? 13.252 4.590 -4.114 1.00 87.62 86 ASN A N 1
ATOM 637 C CA . ASN A 1 86 ? 12.992 3.432 -3.267 1.00 87.62 86 ASN A CA 1
ATOM 638 C C . ASN A 1 86 ? 13.989 3.323 -2.107 1.00 87.62 86 ASN A C 1
ATOM 640 O O . ASN A 1 86 ? 15.208 3.270 -2.279 1.00 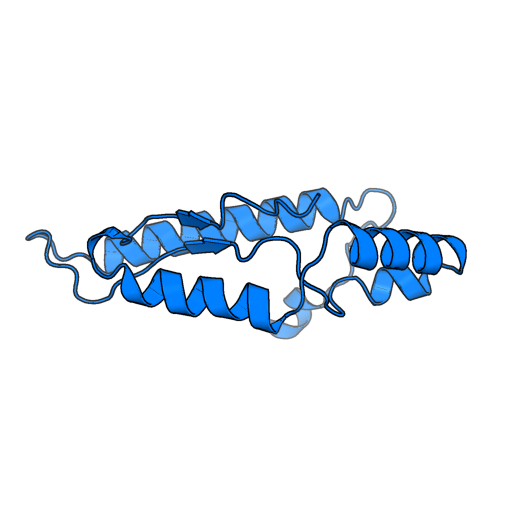87.62 86 ASN A O 1
ATOM 644 N N . LYS A 1 87 ? 13.446 3.205 -0.895 1.00 88.75 87 LYS A N 1
ATOM 645 C CA . LYS A 1 87 ? 14.222 2.906 0.317 1.00 88.75 87 LYS A CA 1
ATOM 646 C C . LYS A 1 87 ? 14.463 1.396 0.477 1.00 88.75 87 LYS A C 1
ATOM 648 O O . LYS A 1 87 ? 13.784 0.600 -0.182 1.00 88.75 87 LYS A O 1
ATOM 653 N N . PRO A 1 88 ? 15.386 0.975 1.360 1.00 90.62 88 PRO A N 1
ATOM 654 C CA . PRO A 1 88 ? 15.561 -0.434 1.705 1.00 90.62 88 PRO A CA 1
ATOM 655 C C . PRO A 1 88 ? 14.260 -1.083 2.198 1.00 90.62 88 PRO A C 1
ATOM 657 O O . PRO A 1 88 ? 13.428 -0.435 2.843 1.00 90.62 88 PRO A O 1
ATOM 660 N N . THR A 1 89 ? 14.088 -2.374 1.922 1.00 91.38 89 THR A N 1
ATOM 661 C CA . THR A 1 89 ? 12.892 -3.138 2.315 1.00 91.38 89 THR A CA 1
ATOM 662 C C . THR A 1 89 ? 12.683 -3.128 3.823 1.00 91.38 89 THR A C 1
ATOM 664 O O . THR A 1 89 ? 11.553 -3.002 4.283 1.00 91.38 89 THR A O 1
ATOM 667 N N . GLU A 1 90 ? 13.762 -3.171 4.598 1.00 91.31 90 GLU A N 1
ATOM 668 C CA . GLU A 1 90 ? 13.753 -3.122 6.060 1.00 91.31 90 GLU A CA 1
ATOM 669 C C . GLU A 1 90 ? 13.183 -1.795 6.573 1.00 91.31 90 GLU A C 1
ATOM 671 O O . GLU A 1 90 ? 12.473 -1.755 7.575 1.00 91.31 90 GLU A O 1
ATOM 676 N N . GLU A 1 91 ? 13.461 -0.691 5.875 1.00 91.25 91 GLU A N 1
ATOM 677 C CA . GLU A 1 91 ? 12.897 0.616 6.205 1.00 91.25 91 GLU A CA 1
ATOM 678 C C . GLU A 1 91 ? 11.404 0.686 5.861 1.00 91.25 91 GLU A C 1
ATOM 680 O O . GLU A 1 91 ? 10.617 1.203 6.648 1.00 91.25 91 GLU A O 1
ATOM 685 N N . GLY A 1 92 ? 10.986 0.086 4.742 1.00 90.12 92 GLY A N 1
ATOM 686 C CA . GLY A 1 92 ? 9.566 -0.103 4.431 1.00 90.12 92 GLY A CA 1
ATOM 687 C C . GLY A 1 92 ? 8.835 -0.990 5.442 1.00 90.12 92 GLY A C 1
ATOM 688 O O . GLY A 1 92 ? 7.712 -0.682 5.836 1.00 90.12 92 GLY A O 1
ATOM 689 N N . ALA A 1 93 ? 9.482 -2.061 5.907 1.00 91.38 93 ALA A N 1
ATOM 690 C CA . ALA A 1 93 ? 8.934 -2.993 6.888 1.00 91.38 93 ALA A CA 1
ATOM 691 C C . ALA A 1 93 ? 8.611 -2.300 8.222 1.00 91.38 93 ALA A C 1
ATOM 693 O O . ALA A 1 93 ? 7.572 -2.572 8.828 1.00 91.38 93 ALA A O 1
ATOM 694 N N . ARG A 1 94 ? 9.450 -1.340 8.643 1.00 92.19 94 ARG A N 1
ATOM 695 C CA . ARG A 1 94 ? 9.214 -0.536 9.854 1.00 92.19 94 ARG A CA 1
ATOM 696 C C . ARG A 1 94 ? 7.877 0.201 9.826 1.00 92.19 94 ARG A C 1
ATOM 698 O O . ARG A 1 94 ? 7.259 0.324 10.874 1.00 92.19 94 ARG A O 1
ATOM 705 N N . VAL A 1 95 ? 7.386 0.612 8.656 1.00 92.19 95 VAL A N 1
ATOM 706 C CA . VAL A 1 95 ? 6.086 1.294 8.524 1.00 92.19 95 VAL A CA 1
ATOM 707 C C . VAL A 1 95 ? 4.931 0.388 8.953 1.00 92.19 95 VAL A C 1
ATOM 709 O O . VAL A 1 95 ? 4.016 0.850 9.628 1.00 92.19 95 VAL A O 1
ATOM 712 N N . TYR A 1 96 ? 4.986 -0.905 8.623 1.00 92.25 96 TYR A N 1
ATOM 713 C CA . TYR A 1 96 ? 3.971 -1.871 9.056 1.00 92.25 96 TYR A CA 1
ATOM 714 C C . TYR A 1 96 ? 4.010 -2.093 10.568 1.00 92.25 96 TYR A C 1
ATOM 716 O O . TYR A 1 96 ? 2.966 -2.113 11.217 1.00 92.25 96 TYR A O 1
ATOM 724 N N . VAL A 1 97 ? 5.213 -2.198 11.141 1.00 92.38 97 VAL A N 1
ATOM 725 C CA . VAL A 1 97 ? 5.383 -2.324 12.595 1.00 92.38 97 VAL A CA 1
ATOM 726 C C . VAL A 1 97 ? 4.857 -1.070 13.302 1.00 92.38 97 VAL A C 1
ATOM 728 O O . VAL A 1 97 ? 4.066 -1.180 14.236 1.00 92.38 97 VAL A O 1
ATOM 731 N N . SER A 1 98 ? 5.207 0.126 12.822 1.00 92.06 98 SER A N 1
ATOM 732 C CA . SER A 1 98 ? 4.699 1.392 13.361 1.00 92.06 98 SER A CA 1
ATOM 733 C C . SER A 1 98 ? 3.180 1.519 13.239 1.00 92.06 98 SER A C 1
ATOM 735 O O . SER A 1 98 ? 2.542 1.967 14.187 1.00 92.06 98 SER A O 1
ATOM 737 N N . ALA A 1 99 ? 2.586 1.083 12.124 1.00 92.12 99 ALA A N 1
ATOM 738 C CA . ALA A 1 99 ? 1.134 1.067 11.958 1.00 92.12 99 ALA A CA 1
ATOM 739 C C . ALA A 1 99 ? 0.454 0.170 13.004 1.00 92.12 99 ALA A C 1
ATOM 741 O O . ALA A 1 99 ? -0.577 0.549 13.557 1.00 92.12 99 ALA A O 1
ATOM 742 N N . SER A 1 100 ? 1.053 -0.982 13.333 1.00 91.12 100 SER A N 1
ATOM 743 C CA . SER A 1 100 ? 0.507 -1.894 14.348 1.00 91.12 100 SER A CA 1
ATOM 744 C C . SER A 1 100 ? 0.468 -1.271 15.752 1.00 91.12 100 SER A C 1
ATOM 746 O O . SER A 1 100 ? -0.459 -1.527 16.517 1.00 91.12 100 SER A O 1
ATOM 748 N N . ALA A 1 101 ? 1.414 -0.377 16.061 1.00 92.88 101 ALA A N 1
ATOM 749 C CA . ALA A 1 101 ? 1.480 0.335 17.335 1.00 92.88 101 ALA A CA 1
ATOM 750 C C . ALA A 1 101 ? 0.435 1.462 17.478 1.00 92.88 101 ALA A C 1
ATOM 752 O O . ALA A 1 101 ? 0.220 1.946 18.587 1.00 92.88 101 ALA A O 1
ATOM 753 N N . VAL A 1 102 ? -0.237 1.881 16.395 1.00 91.81 102 VAL A N 1
ATOM 754 C CA . VAL A 1 102 ? -1.298 2.910 16.451 1.00 91.81 102 VAL A CA 1
ATOM 755 C C . VAL A 1 102 ? -2.538 2.399 17.199 1.00 91.81 102 VAL A C 1
ATOM 757 O O . VAL A 1 102 ? -3.269 3.178 17.815 1.00 91.81 102 VAL A O 1
ATOM 760 N N . GLY A 1 103 ? -2.781 1.085 17.162 1.00 89.69 103 GLY A N 1
ATOM 761 C CA . GLY A 1 103 ? -3.926 0.456 17.815 1.00 89.69 103 GLY A CA 1
ATOM 762 C C . GLY A 1 103 ? -5.268 0.977 17.289 1.00 89.69 103 GLY A C 1
ATOM 763 O O . GLY A 1 103 ? -5.423 1.270 16.102 1.00 89.69 103 GLY A O 1
ATOM 764 N N . LYS A 1 104 ? -6.256 1.108 18.183 1.00 94.19 104 LYS A N 1
ATOM 765 C CA . LYS A 1 104 ? -7.639 1.486 17.829 1.00 94.19 104 LYS A CA 1
ATOM 766 C C . LYS A 1 104 ? -7.741 2.838 17.111 1.00 94.19 104 LYS A C 1
ATOM 768 O O . LYS A 1 104 ? -8.628 3.006 16.284 1.00 94.19 104 LYS A O 1
ATOM 773 N N . ASN A 1 105 ? -6.804 3.758 17.348 1.00 91.81 105 ASN A N 1
ATOM 774 C CA . ASN A 1 105 ? -6.788 5.079 16.708 1.00 91.81 105 ASN A CA 1
ATOM 775 C C . ASN A 1 105 ? -6.573 5.015 15.188 1.00 91.81 105 ASN A C 1
ATOM 777 O O . ASN A 1 105 ? -6.893 5.964 14.480 1.00 91.81 105 ASN A O 1
ATOM 781 N N . GLY A 1 106 ? -6.011 3.915 14.682 1.00 92.88 106 GLY A N 1
ATOM 782 C CA . GLY A 1 106 ? -5.783 3.708 13.255 1.00 92.88 106 GLY A CA 1
ATOM 783 C C . GLY A 1 106 ? -6.893 2.918 12.570 1.00 92.88 106 GLY A C 1
ATOM 784 O O . GLY A 1 106 ? -6.827 2.729 11.357 1.00 92.88 106 GLY A O 1
ATOM 785 N N . HIS A 1 107 ? -7.881 2.427 13.324 1.00 96.56 107 HIS A N 1
ATOM 786 C CA . HIS A 1 107 ? -8.897 1.516 12.816 1.00 96.56 107 HIS A CA 1
ATOM 787 C C . HIS A 1 107 ? -9.707 2.130 11.666 1.00 96.56 107 HIS A C 1
ATOM 789 O O . HIS A 1 107 ? -10.196 3.251 11.772 1.00 96.56 107 HIS A O 1
ATOM 795 N N . GLY A 1 108 ? -9.817 1.406 10.548 1.00 94.50 108 GLY A N 1
ATOM 796 C CA . GLY A 1 108 ? -10.468 1.888 9.323 1.00 94.50 108 GLY A CA 1
ATOM 797 C C . GLY A 1 108 ? -9.695 2.991 8.590 1.00 94.50 108 GLY A C 1
ATOM 798 O O . GLY A 1 108 ? -10.157 3.497 7.568 1.00 94.50 108 GLY A O 1
ATOM 799 N N .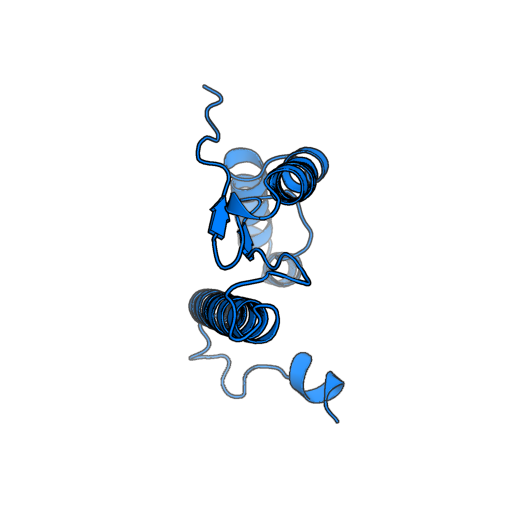 GLY A 1 109 ? -8.520 3.366 9.097 1.00 92.88 109 GLY A N 1
ATOM 800 C CA . GLY A 1 109 ? -7.680 4.423 8.562 1.00 92.88 109 GLY A CA 1
ATOM 801 C C . GLY A 1 109 ? -6.640 3.941 7.553 1.00 92.88 109 GLY A C 1
ATOM 802 O O . GLY A 1 109 ? -6.501 2.754 7.242 1.00 92.88 109 GLY A O 1
ATOM 803 N N . TRP A 1 110 ? -5.869 4.911 7.060 1.00 93.50 110 TRP A N 1
ATOM 804 C CA . TRP A 1 110 ? -4.750 4.700 6.152 1.00 93.50 110 TRP A CA 1
ATOM 805 C C . TRP A 1 110 ? -3.459 5.250 6.758 1.00 93.50 110 TRP A C 1
ATOM 807 O O . TRP A 1 110 ? -3.327 6.453 6.980 1.00 93.50 110 TRP A O 1
ATOM 817 N N . TYR A 1 111 ? -2.498 4.365 7.005 1.00 92.38 111 TYR A N 1
ATOM 818 C CA . TYR A 1 111 ? -1.183 4.703 7.526 1.00 92.38 111 TYR A CA 1
ATOM 819 C C . TYR A 1 111 ? -0.171 4.805 6.384 1.00 92.38 111 TYR A C 1
ATOM 821 O O . TYR A 1 111 ? 0.046 3.847 5.638 1.00 92.38 111 TYR A O 1
ATOM 829 N N . LYS A 1 112 ? 0.472 5.965 6.247 1.00 85.25 112 LYS A N 1
ATOM 830 C CA . LYS A 1 112 ? 1.522 6.201 5.251 1.00 85.25 112 LYS A CA 1
ATOM 831 C C . LYS A 1 112 ? 2.664 7.002 5.863 1.00 85.25 112 LYS A C 1
ATOM 833 O O . LYS A 1 112 ? 2.427 7.905 6.661 1.00 85.25 112 LYS A O 1
ATOM 838 N N . THR A 1 113 ? 3.891 6.726 5.442 1.00 70.88 113 THR A N 1
ATOM 839 C CA . THR A 1 113 ? 5.037 7.580 5.779 1.00 70.88 113 THR A CA 1
ATOM 840 C C . THR A 1 113 ? 4.956 8.884 4.986 1.00 70.88 113 THR A C 1
ATOM 842 O O . THR A 1 113 ? 4.847 8.858 3.762 1.00 70.88 113 THR A O 1
ATOM 845 N N . THR A 1 114 ? 5.001 10.031 5.666 1.00 56.19 114 THR A N 1
ATOM 846 C CA . THR A 1 114 ? 4.869 11.366 5.051 1.00 56.19 114 THR A CA 1
ATOM 847 C C . THR A 1 114 ? 6.187 12.028 4.640 1.00 56.19 114 THR A C 1
ATOM 849 O O . THR A 1 114 ? 6.138 13.118 4.082 1.00 56.19 114 THR A O 1
ATOM 852 N N . ALA A 1 115 ? 7.351 11.403 4.838 1.00 43.38 115 ALA A N 1
ATOM 853 C CA . ALA A 1 115 ? 8.628 11.999 4.442 1.00 43.38 115 ALA A CA 1
ATOM 854 C C . ALA A 1 115 ? 9.650 10.948 3.994 1.00 43.38 115 ALA A C 1
ATOM 856 O O . ALA A 1 115 ? 10.017 10.060 4.759 1.00 43.38 115 ALA A O 1
ATOM 857 N N . LEU A 1 116 ? 10.139 11.092 2.762 1.00 42.75 116 LEU A N 1
ATOM 858 C CA . LEU A 1 116 ? 11.432 10.568 2.330 1.00 42.75 116 LEU A CA 1
ATOM 859 C C . LEU A 1 116 ? 12.325 11.794 2.108 1.00 42.75 116 LEU A C 1
ATOM 861 O O . LEU A 1 116 ? 12.635 12.160 0.982 1.00 42.75 116 LEU A O 1
ATOM 865 N N . THR A 1 117 ? 12.645 12.508 3.190 1.00 31.89 117 THR A N 1
ATOM 866 C CA . THR A 1 117 ? 13.621 13.601 3.138 1.00 31.89 117 THR A CA 1
ATOM 867 C C . THR A 1 117 ? 14.986 13.009 3.450 1.00 31.89 117 THR A C 1
ATOM 869 O O . THR A 1 117 ? 15.335 12.793 4.608 1.00 31.89 117 THR A O 1
ATOM 872 N N . ARG A 1 118 ? 15.761 12.722 2.408 1.00 31.69 118 ARG 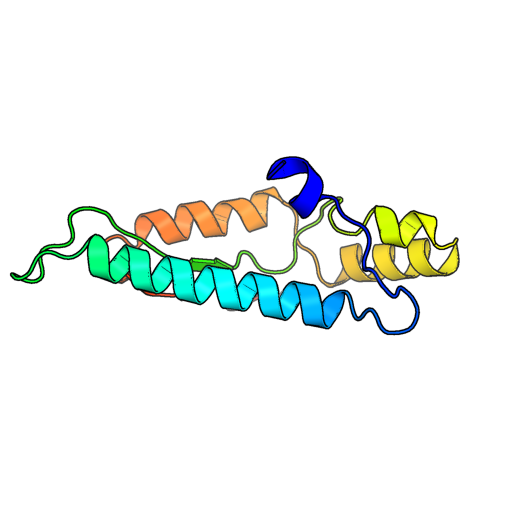A N 1
ATOM 873 C CA . ARG A 1 118 ? 17.220 12.795 2.480 1.00 31.69 118 ARG A CA 1
ATOM 874 C C . ARG A 1 118 ? 17.658 13.713 1.345 1.00 31.69 118 ARG A C 1
ATOM 876 O O . ARG A 1 118 ? 17.590 13.313 0.187 1.00 31.69 118 ARG A O 1
ATOM 883 N N . LEU A 1 119 ? 17.973 14.958 1.709 1.00 33.16 119 LEU A N 1
ATOM 884 C CA . LEU A 1 119 ? 18.917 15.785 0.957 1.00 33.16 119 LEU A CA 1
ATOM 885 C C . LEU A 1 119 ? 20.317 15.200 1.159 1.00 33.16 119 LEU A C 1
ATOM 887 O O . LEU A 1 119 ? 20.573 14.723 2.291 1.00 33.16 119 LEU A O 1
#